Protein AF-A0AAV3XIT9-F1 (afdb_monomer_lite)

Structure (mmCIF, N/CA/C/O backbone):
data_AF-A0AAV3XIT9-F1
#
_entry.id   AF-A0AAV3XIT9-F1
#
loop_
_atom_site.group_PDB
_atom_site.id
_atom_site.type_symbol
_atom_site.label_atom_id
_atom_site.label_alt_id
_atom_site.label_comp_id
_atom_site.label_asym_id
_atom_site.label_entity_id
_atom_site.label_seq_id
_atom_site.pdbx_PDB_ins_code
_atom_site.Cartn_x
_atom_site.Cartn_y
_atom_site.Cartn_z
_atom_site.occupancy
_atom_site.B_iso_or_equiv
_atom_site.auth_seq_id
_atom_site.auth_comp_id
_atom_site.auth_asym_id
_atom_site.auth_atom_id
_atom_site.pdbx_PDB_model_num
ATOM 1 N N . MET A 1 1 ? -22.375 -16.637 12.571 1.00 64.44 1 MET A N 1
ATOM 2 C CA . MET A 1 1 ? -21.992 -15.581 13.530 1.00 64.44 1 MET A CA 1
ATOM 3 C C . MET A 1 1 ? -21.053 -16.222 14.527 1.00 64.44 1 MET A C 1
ATOM 5 O O . MET A 1 1 ? -21.384 -17.291 15.024 1.00 64.44 1 MET A O 1
ATOM 9 N N . ASN A 1 2 ? -19.886 -15.626 14.748 1.00 85.56 2 ASN A N 1
ATOM 10 C CA . ASN A 1 2 ? -18.915 -16.133 15.713 1.00 85.56 2 ASN A CA 1
ATOM 11 C C . ASN A 1 2 ? -19.031 -15.276 16.975 1.00 85.56 2 ASN A C 1
ATOM 13 O O . ASN A 1 2 ? -19.109 -14.054 16.865 1.00 85.56 2 ASN A O 1
ATOM 17 N N . THR A 1 3 ? -19.058 -15.905 18.148 1.00 88.81 3 THR A N 1
ATOM 18 C CA . THR A 1 3 ? -19.208 -15.210 19.434 1.00 88.81 3 THR A CA 1
ATOM 19 C C . THR A 1 3 ? -17.864 -15.164 20.150 1.00 88.81 3 THR A C 1
ATOM 21 O O . THR A 1 3 ? -17.211 -16.196 20.298 1.00 88.81 3 THR A O 1
ATOM 24 N N . ILE A 1 4 ? -17.466 -13.978 20.616 1.00 89.69 4 ILE A N 1
ATOM 25 C CA . ILE A 1 4 ? -16.294 -13.773 21.474 1.00 89.69 4 ILE A CA 1
ATOM 26 C C . ILE A 1 4 ? -16.800 -13.308 22.843 1.00 89.69 4 ILE A C 1
ATOM 28 O O . ILE A 1 4 ? -17.508 -12.309 22.929 1.00 89.69 4 ILE A O 1
ATOM 32 N N . THR A 1 5 ? -16.448 -14.022 23.914 1.00 93.00 5 THR A N 1
ATOM 33 C CA . THR A 1 5 ? -16.772 -13.629 25.296 1.00 93.00 5 THR A CA 1
ATOM 34 C C . THR A 1 5 ? -15.556 -12.972 25.935 1.00 93.00 5 THR A C 1
ATOM 36 O O . THR A 1 5 ? -14.473 -13.554 25.944 1.00 93.00 5 THR A O 1
ATOM 39 N N . ILE A 1 6 ? -15.736 -11.772 26.487 1.00 91.88 6 ILE A N 1
ATOM 40 C CA . ILE A 1 6 ? -14.685 -11.028 27.185 1.00 91.88 6 ILE A CA 1
ATOM 41 C C . ILE A 1 6 ? -15.113 -10.735 28.621 1.00 91.88 6 ILE A C 1
ATOM 43 O O . ILE A 1 6 ? -16.250 -10.340 28.873 1.00 91.88 6 ILE A O 1
ATOM 47 N N . THR A 1 7 ? -14.189 -10.903 29.563 1.00 95.38 7 THR A N 1
ATOM 48 C CA . THR A 1 7 ? -14.396 -10.503 30.957 1.00 95.38 7 THR A CA 1
ATOM 49 C C . THR A 1 7 ? -13.778 -9.128 31.165 1.00 95.38 7 THR A C 1
ATOM 51 O O . THR A 1 7 ? -12.592 -8.926 30.905 1.00 95.38 7 THR A O 1
ATOM 54 N N . VAL A 1 8 ? -14.573 -8.179 31.650 1.00 94.38 8 VAL A N 1
ATOM 55 C CA . VAL A 1 8 ? -14.129 -6.825 32.001 1.00 94.38 8 VAL A CA 1
ATOM 56 C C . VAL A 1 8 ? -14.502 -6.528 33.449 1.00 94.38 8 VAL A C 1
ATOM 58 O O . VAL A 1 8 ? -15.435 -7.122 33.983 1.00 94.38 8 VAL A O 1
ATOM 61 N N . SER A 1 9 ? -13.771 -5.623 34.101 1.00 97.69 9 SER A N 1
ATOM 62 C CA . SER A 1 9 ? -14.157 -5.159 35.435 1.00 97.69 9 SER A CA 1
ATOM 63 C C . SER A 1 9 ? -15.465 -4.366 35.379 1.00 97.69 9 SER A C 1
ATOM 65 O O . SER A 1 9 ? -15.759 -3.720 34.370 1.00 97.69 9 SER A O 1
ATOM 67 N N . GLU A 1 10 ? -16.216 -4.357 36.482 1.00 96.56 10 GLU A N 1
ATOM 68 C CA . GLU A 1 10 ? -17.447 -3.563 36.606 1.00 96.56 10 GLU A CA 1
ATOM 69 C C . GLU A 1 10 ? -17.205 -2.079 36.294 1.00 96.56 10 GLU A C 1
ATOM 71 O O . GLU A 1 10 ? -17.969 -1.471 35.551 1.00 96.56 10 GLU A O 1
ATOM 76 N N . GLU A 1 11 ? -16.085 -1.516 36.760 1.00 97.62 11 GLU A N 1
ATOM 77 C CA . GLU A 1 11 ? -15.684 -0.134 36.462 1.00 97.62 11 GLU A CA 1
ATOM 78 C C . GLU A 1 11 ? -15.586 0.134 34.949 1.00 97.62 11 GLU A C 1
ATOM 80 O O . GLU A 1 11 ? -16.033 1.170 34.456 1.00 97.62 11 GLU A O 1
ATOM 85 N N . ARG A 1 12 ? -15.007 -0.804 34.189 1.00 96.00 12 ARG A N 1
ATOM 86 C CA . ARG A 1 12 ? -14.892 -0.678 32.731 1.00 96.00 12 ARG A CA 1
ATOM 87 C C . ARG A 1 12 ? -16.246 -0.852 32.055 1.00 96.00 12 ARG A C 1
ATOM 89 O O . ARG A 1 12 ? -16.522 -0.123 31.108 1.00 96.00 12 ARG A O 1
ATOM 96 N N . LEU A 1 13 ? -17.085 -1.771 32.540 1.00 96.31 13 LEU A N 1
ATOM 97 C CA . LEU A 1 13 ? -18.436 -1.972 32.012 1.00 96.31 13 LEU A CA 1
ATOM 98 C C . LEU A 1 13 ? -19.288 -0.705 32.166 1.00 96.31 13 LEU A C 1
ATOM 100 O O . LEU A 1 13 ? -19.907 -0.279 31.193 1.00 96.31 13 LEU A O 1
ATOM 104 N N . LEU A 1 14 ? -19.253 -0.068 33.340 1.00 97.00 14 LEU A N 1
ATOM 105 C CA . LEU A 1 14 ? -19.960 1.190 33.598 1.00 97.00 14 LEU A CA 1
ATOM 106 C C . LEU A 1 14 ? -19.476 2.306 32.667 1.00 97.00 14 LEU A C 1
ATOM 108 O O . LEU A 1 14 ? -20.286 2.940 31.996 1.00 97.00 14 LEU A O 1
ATOM 112 N N . LYS A 1 15 ? -18.154 2.484 32.537 1.00 96.38 15 LYS A N 1
ATOM 113 C CA . LYS A 1 15 ? -17.575 3.470 31.608 1.00 96.38 15 LYS A CA 1
ATOM 114 C C . LYS A 1 15 ? -18.016 3.232 30.162 1.00 96.38 15 LYS A C 1
ATOM 116 O O . LYS A 1 15 ? -18.330 4.186 29.455 1.00 96.38 15 LYS A O 1
ATOM 121 N N . LEU A 1 16 ? -18.055 1.979 29.707 1.00 95.75 16 LEU A N 1
ATOM 122 C CA . LEU A 1 16 ? -18.520 1.651 28.356 1.00 95.75 16 LEU A CA 1
ATOM 123 C C . LEU A 1 16 ? -20.012 1.968 28.175 1.00 95.75 16 LEU A C 1
ATOM 125 O O . LEU A 1 16 ? -20.388 2.534 27.152 1.00 95.75 16 LEU A O 1
ATOM 129 N N . GLN A 1 17 ? -20.854 1.667 29.167 1.00 96.19 17 GLN A N 1
ATOM 130 C CA . GLN A 1 17 ? -22.286 1.990 29.136 1.00 96.19 17 GLN A CA 1
ATOM 131 C C . GLN A 1 17 ? -22.543 3.505 29.123 1.00 96.19 17 GLN A C 1
ATOM 133 O O . GLN A 1 17 ? -23.385 3.978 28.356 1.00 96.19 17 GLN A O 1
ATOM 138 N N . GLU A 1 18 ? -21.797 4.277 29.917 1.00 97.44 18 GLU A N 1
ATOM 139 C CA . GLU A 1 18 ? -21.858 5.744 29.913 1.00 97.44 18 GLU A CA 1
ATOM 140 C C . GLU A 1 18 ? -21.473 6.318 28.546 1.00 97.44 18 GLU A C 1
ATOM 142 O O . GLU A 1 18 ? -22.163 7.191 28.017 1.00 97.44 18 GLU A O 1
ATOM 147 N N . VAL A 1 19 ? -20.394 5.807 27.941 1.00 97.06 19 VAL A N 1
ATOM 148 C CA . VAL A 1 19 ? -19.952 6.236 26.607 1.00 97.06 19 VAL A CA 1
ATOM 149 C C . VAL A 1 19 ? -20.992 5.884 25.546 1.00 97.06 19 VAL A C 1
ATOM 151 O O . VAL A 1 19 ? -21.323 6.753 24.741 1.00 97.06 19 VAL A O 1
ATOM 154 N N . ALA A 1 20 ? -21.536 4.663 25.569 1.00 97.06 20 ALA A N 1
ATOM 155 C CA . ALA A 1 20 ? -22.562 4.207 24.630 1.00 97.06 20 ALA A CA 1
ATOM 156 C C . ALA A 1 20 ? -23.817 5.090 24.709 1.00 97.06 20 ALA A C 1
ATOM 158 O O . ALA A 1 20 ? -24.298 5.590 23.693 1.00 97.06 20 ALA A O 1
ATOM 159 N N . THR A 1 21 ? -24.268 5.387 25.932 1.00 97.25 21 THR A N 1
ATOM 160 C CA . THR A 1 21 ? -25.402 6.288 26.188 1.00 97.25 21 THR A CA 1
ATOM 161 C C . THR A 1 21 ? -25.117 7.698 25.671 1.00 97.25 21 THR A C 1
ATOM 163 O O . THR A 1 21 ? -25.954 8.294 24.997 1.00 97.25 21 THR A O 1
ATOM 166 N N . ARG A 1 22 ? -23.917 8.233 25.937 1.00 97.62 22 ARG A N 1
ATOM 167 C CA . ARG A 1 22 ? -23.519 9.585 25.518 1.00 97.62 22 ARG A CA 1
ATOM 168 C C . ARG A 1 22 ? -23.518 9.763 24.001 1.00 97.62 22 ARG A C 1
ATOM 170 O O . ARG A 1 22 ? -23.829 10.854 23.535 1.00 97.62 22 ARG A O 1
ATOM 177 N N . ILE A 1 23 ? -23.150 8.728 23.247 1.00 95.94 23 ILE A N 1
ATOM 178 C CA . ILE A 1 23 ? -23.134 8.770 21.776 1.00 95.94 23 ILE A CA 1
ATOM 179 C C . ILE A 1 23 ? -24.385 8.136 21.141 1.00 95.94 23 ILE A C 1
ATOM 181 O O . ILE A 1 23 ? -24.454 8.040 19.920 1.00 95.94 23 ILE A O 1
ATOM 185 N N . ASN A 1 24 ? -25.382 7.767 21.956 1.00 97.38 24 ASN A N 1
ATOM 186 C CA . ASN A 1 24 ? -26.678 7.216 21.553 1.00 97.38 24 ASN A CA 1
ATOM 187 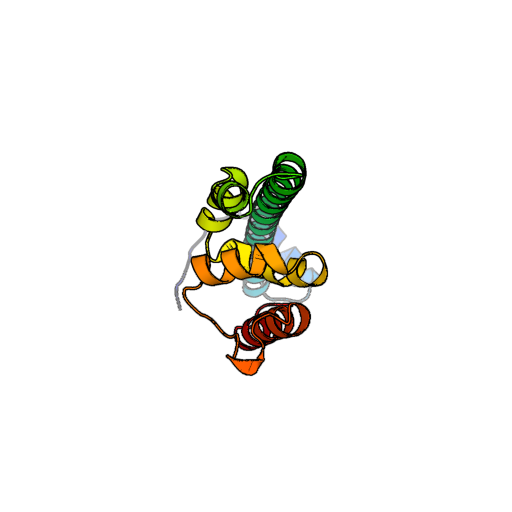C C . ASN A 1 24 ? -26.593 5.941 20.690 1.00 97.38 24 ASN A C 1
ATOM 189 O O . ASN A 1 24 ? -27.234 5.840 19.644 1.00 97.38 24 ASN A O 1
ATOM 193 N N . VAL A 1 25 ? -25.804 4.966 21.142 1.00 97.38 25 VAL A N 1
ATOM 194 C CA . VAL A 1 25 ? -25.662 3.639 20.515 1.00 97.38 25 VAL A CA 1
ATOM 195 C C . VAL A 1 25 ? -25.744 2.536 21.568 1.00 97.38 25 VAL A C 1
ATOM 197 O O . VAL A 1 25 ? -25.613 2.794 22.766 1.00 97.38 25 VAL A O 1
ATOM 200 N N . SER A 1 26 ? -25.949 1.293 21.141 1.00 97.38 26 SER A N 1
ATOM 201 C CA . SER A 1 26 ? -25.876 0.139 22.039 1.00 97.38 26 SER A CA 1
ATOM 202 C C . SER A 1 26 ? -24.438 -0.141 22.500 1.00 97.38 26 SER A C 1
ATOM 204 O O . SER A 1 26 ? -23.458 0.239 21.855 1.00 97.38 26 SER A O 1
ATOM 206 N N . LEU A 1 27 ? -24.294 -0.854 23.622 1.00 94.56 27 LEU A N 1
ATOM 207 C CA . LEU A 1 27 ? -22.982 -1.301 24.105 1.00 94.56 27 LEU A CA 1
ATOM 208 C C . LEU A 1 27 ? -22.268 -2.189 23.070 1.00 94.56 27 LEU A C 1
ATOM 210 O O . LEU A 1 27 ? -21.053 -2.102 22.915 1.00 94.56 27 LEU A O 1
ATOM 214 N N . GLU A 1 28 ? -23.025 -3.018 22.352 1.00 93.25 28 GLU A N 1
ATOM 215 C CA . GLU A 1 28 ? -22.518 -3.905 21.303 1.00 93.25 28 GLU A CA 1
ATOM 216 C C . GLU A 1 28 ? -21.958 -3.104 20.123 1.00 93.25 28 GLU A C 1
ATOM 218 O O . GLU A 1 28 ? -20.823 -3.337 19.710 1.00 93.25 28 GLU A O 1
ATOM 223 N N . GLU A 1 29 ? -22.700 -2.108 19.632 1.00 95.19 29 GLU A N 1
ATOM 224 C CA . GLU A 1 29 ? -22.239 -1.214 18.562 1.00 95.19 29 GLU A CA 1
ATOM 225 C C . GLU A 1 29 ? -21.000 -0.420 18.980 1.00 95.19 29 GLU A C 1
ATOM 227 O O . GLU A 1 29 ? -20.069 -0.292 18.188 1.00 95.19 29 GLU A O 1
ATOM 232 N N . LEU A 1 30 ? -20.940 0.066 20.226 1.00 95.56 30 LEU A N 1
ATOM 233 C CA . LEU A 1 30 ? -19.746 0.737 20.746 1.00 95.56 30 LEU A CA 1
ATOM 234 C C . LEU A 1 30 ? -18.513 -0.172 20.699 1.00 95.56 30 LEU A C 1
ATOM 236 O O . LEU A 1 30 ? -17.440 0.259 20.274 1.00 95.56 30 LEU A O 1
ATOM 240 N N . VAL A 1 31 ? -18.659 -1.425 21.135 1.00 94.06 31 VAL A N 1
ATOM 241 C CA . VAL A 1 31 ? -17.559 -2.397 21.126 1.00 94.06 31 VAL A CA 1
ATOM 242 C C . VAL A 1 31 ? -17.134 -2.724 19.695 1.00 94.06 31 VAL A C 1
ATOM 244 O O . VAL A 1 31 ? -15.935 -2.749 19.421 1.00 94.06 31 VAL A O 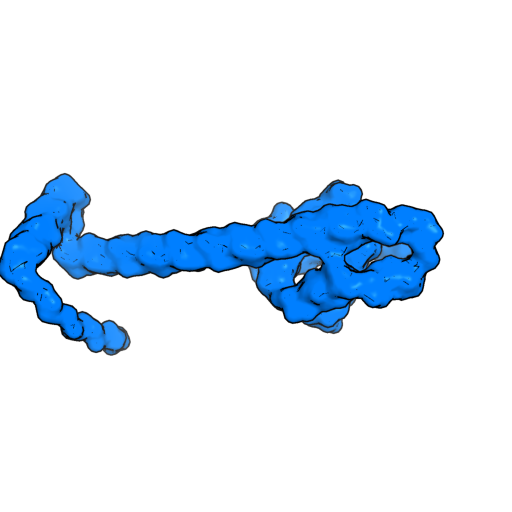1
ATOM 247 N N . LEU A 1 32 ? -18.085 -2.917 18.776 1.00 93.81 32 LEU A N 1
ATOM 248 C CA . LEU A 1 32 ? -17.788 -3.157 17.362 1.00 93.81 32 LEU A CA 1
ATOM 249 C C . LEU A 1 32 ? -17.044 -1.977 16.728 1.00 93.81 32 LEU A C 1
ATOM 251 O O . LEU A 1 32 ? -16.010 -2.188 16.104 1.00 93.81 32 LEU A O 1
ATOM 255 N N . MET A 1 33 ? -17.485 -0.741 16.977 1.00 94.31 33 MET A N 1
ATOM 256 C CA . MET A 1 33 ? -16.795 0.461 16.498 1.00 94.31 33 MET A CA 1
ATOM 257 C C . MET A 1 33 ? -15.351 0.546 17.006 1.00 94.31 33 MET A C 1
ATOM 259 O O . MET A 1 33 ? -14.450 0.886 16.242 1.00 94.31 33 MET A O 1
ATOM 263 N N . GLY A 1 34 ? -15.108 0.204 18.275 1.00 92.38 34 GLY A N 1
ATOM 264 C CA . GLY A 1 34 ? -13.754 0.162 18.830 1.00 92.38 34 GLY A CA 1
ATOM 265 C C . GLY A 1 34 ? -12.873 -0.914 18.185 1.00 92.38 34 GLY A C 1
ATOM 266 O O . GLY A 1 34 ? -11.691 -0.677 17.937 1.00 92.38 34 GLY A O 1
ATOM 267 N N . ILE A 1 35 ? -13.436 -2.086 17.879 1.00 93.44 35 ILE A N 1
ATOM 268 C CA . ILE A 1 35 ? -12.724 -3.155 17.161 1.00 93.44 35 ILE A CA 1
ATOM 269 C C . ILE A 1 35 ? -12.379 -2.704 15.739 1.00 93.44 35 ILE A C 1
ATOM 271 O O . ILE A 1 35 ? -11.225 -2.830 15.329 1.00 93.44 35 ILE A O 1
ATOM 275 N N . ASP A 1 36 ? -13.346 -2.143 15.013 1.00 93.06 36 ASP A N 1
ATOM 276 C CA . ASP A 1 36 ? -13.141 -1.638 13.656 1.00 93.06 36 ASP A CA 1
ATOM 277 C C . ASP A 1 36 ? -12.068 -0.547 13.632 1.00 93.06 36 ASP A C 1
ATOM 279 O O . ASP A 1 36 ? -11.173 -0.574 12.788 1.00 93.06 36 ASP A O 1
ATOM 283 N N . GLU A 1 37 ? -12.087 0.373 14.598 1.00 93.44 37 GLU A N 1
ATOM 284 C CA . GLU A 1 37 ? -11.063 1.406 14.734 1.00 93.44 37 GLU A CA 1
ATOM 285 C C . GLU A 1 37 ? -9.666 0.806 14.954 1.00 93.44 37 GLU A C 1
ATOM 287 O O . GLU A 1 37 ? -8.702 1.234 14.315 1.00 93.44 37 GLU A O 1
ATOM 292 N N . LEU A 1 38 ? -9.534 -0.197 15.827 1.00 92.12 38 LEU A N 1
ATOM 293 C CA . LEU A 1 38 ? -8.252 -0.865 16.073 1.00 92.12 38 LEU A CA 1
ATOM 294 C C . LEU A 1 38 ? -7.732 -1.578 14.820 1.00 92.12 38 LEU A C 1
ATOM 296 O O . LEU A 1 38 ? -6.546 -1.462 14.503 1.00 92.12 38 LEU A O 1
ATOM 300 N N . ILE A 1 39 ? -8.610 -2.263 14.083 1.00 89.56 39 ILE A N 1
ATOM 301 C CA . ILE A 1 39 ? -8.260 -2.920 12.818 1.00 89.56 39 ILE A CA 1
ATOM 302 C C . ILE A 1 39 ? -7.802 -1.880 11.790 1.00 89.56 39 ILE A C 1
ATOM 304 O O . ILE A 1 39 ? -6.753 -2.048 11.170 1.00 89.56 39 ILE A O 1
ATOM 308 N N . GLN A 1 40 ? -8.547 -0.782 11.631 1.00 87.38 40 GLN A N 1
ATOM 309 C CA . GLN A 1 40 ? -8.204 0.285 10.687 1.00 87.38 40 GLN A CA 1
ATOM 310 C C . GLN A 1 40 ? -6.870 0.950 11.030 1.00 87.38 40 GLN A C 1
ATOM 312 O O . GLN A 1 40 ? -6.044 1.156 10.144 1.00 87.38 40 GLN A O 1
ATOM 317 N N . ARG A 1 41 ? -6.621 1.240 12.312 1.00 89.25 41 ARG A N 1
ATOM 318 C CA . ARG A 1 41 ? -5.345 1.808 12.771 1.00 89.25 41 ARG A CA 1
ATOM 319 C C . ARG A 1 41 ? -4.172 0.880 12.471 1.00 89.25 41 ARG A C 1
ATOM 321 O O . ARG A 1 41 ? -3.148 1.349 11.981 1.00 89.25 41 ARG A O 1
ATOM 328 N N . GLN A 1 42 ? -4.318 -0.418 12.739 1.00 87.25 42 GLN A N 1
ATOM 329 C CA . GLN A 1 42 ? -3.263 -1.390 12.461 1.00 87.25 42 GLN A CA 1
ATOM 330 C C . GLN A 1 42 ? -2.993 -1.514 10.956 1.00 87.25 42 GLN A C 1
ATOM 332 O O . GLN A 1 42 ? -1.832 -1.530 10.554 1.00 87.25 42 GLN A O 1
ATOM 337 N N . ASN A 1 43 ? -4.039 -1.560 10.127 1.00 84.38 43 ASN A N 1
ATOM 338 C CA . ASN A 1 43 ? -3.891 -1.609 8.672 1.00 84.38 43 ASN A CA 1
ATOM 339 C C . ASN A 1 43 ? -3.203 -0.350 8.136 1.00 84.38 43 ASN A C 1
ATOM 341 O O . ASN A 1 43 ? -2.243 -0.464 7.387 1.00 84.38 43 ASN A O 1
ATOM 345 N N . ALA A 1 44 ? -3.619 0.838 8.584 1.00 82.19 44 ALA A N 1
ATOM 346 C CA . ALA A 1 44 ? -3.000 2.095 8.171 1.00 82.19 44 ALA A CA 1
ATOM 347 C C . ALA A 1 44 ? -1.516 2.179 8.569 1.00 82.19 44 ALA A C 1
ATOM 349 O O . ALA A 1 44 ? -0.702 2.678 7.796 1.00 82.19 44 ALA A O 1
ATOM 350 N N . ALA A 1 45 ? -1.147 1.671 9.751 1.00 81.81 45 ALA A N 1
ATOM 351 C CA . ALA A 1 45 ? 0.250 1.607 10.178 1.00 81.81 45 ALA A CA 1
ATOM 352 C C . ALA A 1 45 ? 1.080 0.670 9.284 1.00 81.81 45 ALA A C 1
ATOM 354 O O . ALA A 1 45 ? 2.174 1.038 8.863 1.00 81.81 45 ALA A O 1
ATOM 355 N N . VAL A 1 46 ? 0.543 -0.509 8.952 1.00 80.25 46 VAL A N 1
ATOM 356 C CA . VAL A 1 46 ? 1.195 -1.468 8.044 1.00 80.25 46 VAL A CA 1
ATOM 357 C C . VAL A 1 46 ? 1.325 -0.890 6.633 1.00 80.25 46 VAL A C 1
ATOM 359 O O . VAL A 1 46 ? 2.390 -0.992 6.029 1.00 80.25 46 VAL A O 1
ATOM 362 N N . ASP A 1 47 ? 0.278 -0.248 6.116 1.00 87.88 47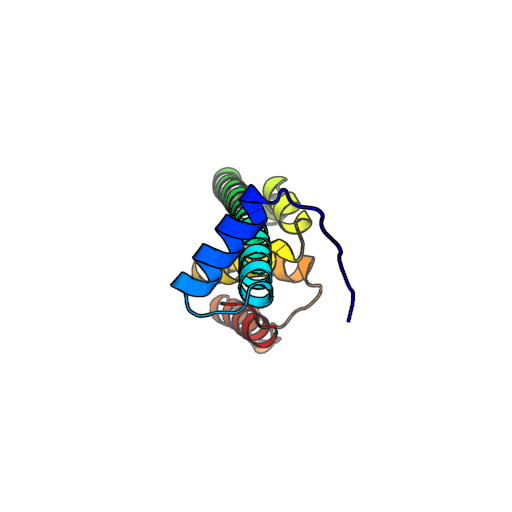 ASP A N 1
ATOM 363 C CA . ASP A 1 47 ? 0.298 0.400 4.802 1.00 87.88 47 ASP A CA 1
ATOM 364 C C . ASP A 1 47 ? 1.326 1.542 4.758 1.00 87.88 47 ASP A C 1
ATOM 366 O O . ASP A 1 47 ? 2.036 1.686 3.762 1.00 87.88 47 ASP A O 1
ATOM 370 N N . SER A 1 48 ? 1.460 2.310 5.847 1.00 88.88 48 SER A N 1
ATOM 371 C CA . SER A 1 48 ? 2.496 3.341 5.987 1.00 88.88 48 SER A CA 1
ATOM 372 C C . SER A 1 48 ? 3.898 2.739 5.976 1.00 88.88 48 SER A C 1
ATOM 374 O O . SER A 1 48 ? 4.745 3.215 5.236 1.00 88.88 48 SER A O 1
ATOM 376 N N . GLU A 1 49 ? 4.147 1.666 6.731 1.00 92.56 49 GLU A N 1
ATOM 377 C CA . GLU A 1 49 ? 5.459 1.006 6.765 1.00 92.56 49 GLU A CA 1
ATOM 378 C C . GLU A 1 49 ? 5.849 0.443 5.388 1.00 92.56 49 GLU A C 1
ATOM 380 O O . GLU A 1 49 ? 6.993 0.572 4.943 1.00 92.56 49 GLU A O 1
ATOM 385 N N . ILE A 1 50 ? 4.884 -0.146 4.674 1.00 94.50 50 ILE A N 1
ATOM 386 C CA . ILE A 1 50 ? 5.072 -0.623 3.299 1.00 94.50 50 ILE A CA 1
ATOM 387 C C . ILE A 1 50 ? 5.401 0.547 2.369 1.00 94.50 50 ILE A C 1
ATOM 389 O O . ILE A 1 50 ? 6.316 0.428 1.551 1.00 94.50 50 ILE A O 1
ATOM 393 N N . ALA A 1 51 ? 4.678 1.663 2.488 1.00 94.62 51 ALA A N 1
ATOM 394 C CA . ALA A 1 51 ? 4.918 2.857 1.688 1.00 94.62 51 ALA A CA 1
ATOM 395 C C . ALA A 1 51 ? 6.297 3.465 1.971 1.00 94.62 51 ALA A C 1
ATOM 397 O O . ALA A 1 51 ? 7.045 3.727 1.031 1.00 94.62 51 ALA A O 1
ATOM 398 N N . ASP A 1 52 ? 6.672 3.612 3.239 1.00 95.50 52 ASP A N 1
ATOM 399 C CA . ASP A 1 52 ? 7.967 4.154 3.650 1.00 95.50 52 ASP A CA 1
ATOM 400 C C . ASP A 1 52 ? 9.114 3.283 3.132 1.00 95.50 52 ASP A C 1
ATOM 402 O O . ASP A 1 52 ? 10.079 3.794 2.553 1.00 95.50 52 ASP A O 1
ATOM 406 N N . LYS A 1 53 ? 8.988 1.953 3.247 1.00 97.00 53 LYS A N 1
ATOM 407 C CA . LYS A 1 53 ? 9.968 1.018 2.683 1.00 97.00 53 LYS A CA 1
ATOM 408 C C . LYS A 1 53 ? 10.045 1.145 1.160 1.00 97.00 53 LYS A C 1
ATOM 410 O O . LYS A 1 53 ? 11.146 1.217 0.616 1.00 97.00 53 LYS A O 1
ATOM 415 N N . PHE A 1 54 ? 8.903 1.198 0.476 1.00 96.62 54 PHE A N 1
ATOM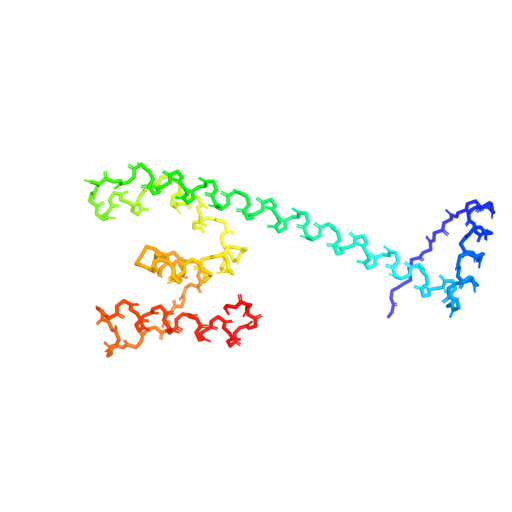 416 C CA . PHE A 1 54 ? 8.847 1.352 -0.977 1.00 96.62 54 PHE A CA 1
ATOM 417 C C . PHE A 1 54 ? 9.539 2.638 -1.441 1.00 96.62 54 PHE A C 1
ATOM 419 O O . PHE A 1 54 ? 10.432 2.564 -2.281 1.00 96.62 54 PHE A O 1
ATOM 426 N N . TYR A 1 55 ? 9.184 3.799 -0.882 1.00 95.38 55 TYR A N 1
ATOM 427 C CA . TYR A 1 55 ? 9.766 5.079 -1.295 1.00 95.38 55 TYR A CA 1
ATOM 428 C C . TYR A 1 55 ? 11.249 5.188 -0.936 1.00 95.38 55 TYR A C 1
ATOM 430 O O . TYR A 1 55 ? 12.018 5.747 -1.716 1.00 95.38 55 TYR A O 1
ATOM 438 N N . THR A 1 56 ? 11.677 4.594 0.182 1.00 96.88 56 THR A N 1
ATOM 439 C CA . THR A 1 56 ? 13.103 4.491 0.529 1.00 96.88 56 THR A CA 1
ATOM 440 C C . THR A 1 56 ? 13.874 3.721 -0.543 1.00 96.88 56 THR A C 1
ATOM 442 O O . THR A 1 56 ? 14.877 4.211 -1.060 1.00 96.88 56 THR A O 1
ATOM 445 N N . LEU A 1 57 ? 13.382 2.539 -0.928 1.00 96.56 57 LEU A N 1
ATOM 446 C CA . LEU A 1 57 ? 14.012 1.708 -1.956 1.00 96.56 57 LEU A CA 1
ATOM 447 C C . LEU A 1 57 ? 13.951 2.362 -3.341 1.00 96.56 57 LEU A C 1
ATOM 449 O O . LEU A 1 57 ? 14.916 2.279 -4.095 1.00 96.56 57 LEU A O 1
ATOM 453 N N . ALA A 1 58 ? 12.839 3.017 -3.677 1.00 93.88 58 ALA A N 1
ATOM 454 C CA . ALA A 1 58 ? 12.660 3.702 -4.952 1.00 93.88 58 ALA A CA 1
ATOM 455 C C . ALA A 1 58 ? 13.628 4.883 -5.086 1.00 93.88 58 ALA A C 1
ATOM 457 O O . ALA A 1 58 ? 14.305 5.001 -6.105 1.00 93.88 58 ALA A O 1
ATOM 458 N N . SER A 1 59 ? 13.755 5.699 -4.035 1.00 93.06 59 SER A N 1
ATOM 459 C CA . SER A 1 59 ? 14.709 6.808 -3.993 1.00 93.06 59 SER A CA 1
ATOM 460 C C . SER A 1 59 ? 16.154 6.318 -4.042 1.00 93.06 59 SER A C 1
ATOM 462 O O . SER A 1 59 ? 16.964 6.902 -4.761 1.00 93.06 59 SER A O 1
ATOM 464 N N . GLN A 1 60 ? 16.481 5.243 -3.315 1.00 94.75 60 GLN A N 1
ATOM 465 C CA . GLN A 1 60 ? 17.804 4.627 -3.380 1.00 94.75 60 GLN A CA 1
ATOM 466 C C . GLN A 1 60 ? 18.109 4.169 -4.809 1.00 94.75 60 GLN A C 1
ATOM 468 O O . GLN A 1 60 ? 19.130 4.551 -5.376 1.00 94.75 60 GLN A O 1
ATOM 473 N N . TRP A 1 61 ? 17.195 3.397 -5.400 1.00 95.06 61 TRP A N 1
ATOM 474 C CA . TRP A 1 61 ? 17.320 2.894 -6.760 1.00 95.06 61 TRP A CA 1
ATOM 475 C C . TRP A 1 61 ? 17.543 4.033 -7.757 1.00 95.06 61 TRP A C 1
ATOM 477 O O . TRP A 1 61 ? 18.508 3.981 -8.506 1.00 95.06 61 TRP A O 1
ATOM 487 N N . GLU A 1 62 ? 16.719 5.084 -7.729 1.00 90.75 62 GLU A N 1
ATOM 488 C CA . GLU A 1 62 ? 16.827 6.216 -8.659 1.00 90.75 62 GLU A CA 1
ATOM 489 C C . GLU A 1 62 ? 18.189 6.922 -8.561 1.00 90.75 62 GLU A C 1
ATOM 491 O O . GLU A 1 62 ? 18.776 7.257 -9.589 1.00 90.75 62 GLU A O 1
ATOM 496 N N . SER A 1 63 ? 18.728 7.076 -7.346 1.00 91.75 63 SER A N 1
ATOM 497 C CA . SER A 1 63 ? 20.042 7.696 -7.125 1.00 91.75 63 SER A CA 1
ATOM 498 C C . SER A 1 63 ? 21.231 6.815 -7.525 1.00 91.75 63 SER A C 1
ATOM 500 O O . SER A 1 63 ? 22.268 7.329 -7.937 1.00 91.75 63 SER A O 1
ATOM 502 N N . GLU A 1 64 ? 21.098 5.491 -7.408 1.00 92.88 64 GLU A N 1
ATOM 503 C CA . GLU A 1 64 ? 22.202 4.546 -7.616 1.00 92.88 64 GLU A CA 1
ATOM 504 C C . GLU A 1 64 ? 22.279 4.047 -9.064 1.00 92.88 64 GLU A C 1
ATOM 506 O O . GLU A 1 64 ? 23.341 3.610 -9.504 1.00 92.88 64 GLU A O 1
ATOM 511 N N . VAL A 1 65 ? 21.187 4.129 -9.832 1.00 89.50 65 VAL A N 1
ATOM 512 C CA . VAL A 1 65 ? 21.133 3.625 -11.214 1.00 89.50 65 VAL A CA 1
ATOM 513 C C . VAL A 1 65 ? 21.422 4.668 -12.292 1.00 89.50 65 VAL A C 1
ATOM 515 O O . VAL A 1 65 ? 21.417 4.335 -13.483 1.00 89.50 65 VAL A O 1
ATOM 518 N N . GLU A 1 66 ? 21.697 5.918 -11.919 1.00 84.44 66 GLU A N 1
ATOM 519 C CA . GLU A 1 66 ? 22.046 6.965 -12.879 1.00 84.44 66 GLU A CA 1
ATOM 520 C C . GLU A 1 66 ? 23.289 6.563 -13.699 1.00 84.44 66 GLU A C 1
ATOM 522 O O . GLU A 1 66 ? 24.331 6.178 -13.170 1.00 84.44 66 GLU A O 1
ATOM 527 N N . GLY A 1 67 ? 23.173 6.596 -15.030 1.00 81.69 67 GLY A N 1
ATOM 528 C CA . GLY A 1 67 ? 24.255 6.201 -15.941 1.00 81.69 67 GLY A CA 1
ATOM 529 C C . GLY A 1 67 ? 24.486 4.688 -16.085 1.00 81.69 67 GLY A C 1
ATOM 530 O O . GLY A 1 67 ? 25.375 4.285 -16.837 1.00 81.69 67 GLY A O 1
ATOM 531 N N . MET A 1 68 ? 23.691 3.834 -15.429 1.00 88.75 68 MET A N 1
ATOM 532 C CA . MET A 1 68 ? 23.773 2.380 -15.599 1.00 88.75 68 MET A CA 1
ATOM 533 C C . MET A 1 68 ? 23.089 1.889 -16.884 1.00 88.75 68 MET A C 1
ATOM 535 O O . MET A 1 68 ? 22.220 2.538 -17.461 1.00 88.75 68 MET A O 1
ATOM 539 N N . SER A 1 69 ? 23.454 0.685 -17.331 1.00 88.88 69 SER A N 1
ATOM 540 C CA . SER A 1 69 ? 22.721 -0.009 -18.399 1.00 88.88 69 SER A CA 1
ATOM 541 C C . SER A 1 69 ? 21.365 -0.508 -17.895 1.00 88.88 69 SER A C 1
ATOM 543 O O . SER A 1 69 ? 21.265 -0.936 -16.746 1.00 88.88 69 SER A O 1
ATOM 545 N N . SER A 1 70 ? 20.339 -0.556 -18.752 1.00 83.50 70 SER A N 1
ATOM 546 C CA . SER A 1 70 ? 18.992 -1.003 -18.355 1.00 83.50 70 SER A CA 1
ATOM 547 C C . SER A 1 70 ? 18.977 -2.387 -17.692 1.00 83.50 70 SER A C 1
ATOM 549 O O . SER A 1 70 ? 18.242 -2.593 -16.733 1.00 83.50 70 SER A O 1
ATOM 551 N N . SER A 1 71 ? 19.816 -3.330 -18.139 1.00 86.06 71 SER A N 1
ATOM 552 C CA . SER A 1 71 ? 19.946 -4.648 -17.500 1.00 86.06 71 SER A CA 1
ATOM 553 C C . SER A 1 71 ? 20.460 -4.559 -16.064 1.00 86.06 71 SER A C 1
ATOM 555 O O . SER A 1 71 ? 19.930 -5.234 -15.185 1.00 86.06 71 SER A O 1
ATOM 557 N N . SER A 1 72 ? 21.455 -3.704 -15.816 1.00 88.62 72 SER A N 1
ATOM 558 C CA . SER A 1 72 ? 21.996 -3.475 -14.474 1.00 88.62 72 SER A CA 1
ATOM 559 C C . SER A 1 72 ? 20.972 -2.787 -13.573 1.00 88.62 72 SER A C 1
ATOM 561 O O . SER A 1 72 ? 20.846 -3.162 -12.412 1.00 88.62 72 SER A O 1
ATOM 563 N N . MET A 1 73 ? 20.181 -1.855 -14.119 1.00 90.50 73 MET A N 1
ATOM 564 C CA . MET A 1 73 ? 19.121 -1.174 -13.369 1.00 90.50 73 MET A CA 1
ATOM 565 C C . MET A 1 73 ? 18.075 -2.156 -12.829 1.00 90.50 73 MET A C 1
ATOM 567 O O . MET A 1 73 ? 17.665 -2.052 -11.676 1.00 90.50 73 MET A O 1
ATOM 571 N N . PHE A 1 74 ? 17.654 -3.130 -13.644 1.00 90.00 74 PHE A N 1
ATOM 572 C CA . PHE A 1 74 ? 16.687 -4.142 -13.213 1.00 90.00 74 PHE A CA 1
ATOM 573 C C . PHE A 1 74 ? 17.286 -5.148 -12.227 1.00 90.00 74 PHE A C 1
ATOM 575 O O . PHE A 1 74 ? 16.559 -5.669 -11.391 1.00 90.00 74 PHE A O 1
ATOM 582 N N . GLN A 1 75 ? 18.591 -5.420 -12.290 1.00 92.62 75 GLN A N 1
ATOM 583 C CA . GLN A 1 75 ? 19.288 -6.302 -11.343 1.00 92.62 75 GLN A CA 1
ATOM 584 C C . GLN A 1 75 ? 19.640 -5.620 -10.015 1.00 92.62 75 GLN A C 1
ATOM 586 O O . GLN A 1 75 ? 20.124 -6.283 -9.099 1.00 92.62 75 GLN A O 1
ATOM 591 N N . HIS A 1 76 ? 19.405 -4.313 -9.902 1.00 95.50 76 HIS A N 1
ATOM 592 C CA . HIS A 1 76 ? 19.729 -3.545 -8.713 1.00 95.50 76 HIS A CA 1
ATOM 593 C C . HIS A 1 76 ? 19.021 -4.109 -7.463 1.00 95.50 76 HIS A C 1
ATOM 595 O O . HIS A 1 76 ? 17.808 -4.345 -7.523 1.00 95.50 76 HIS A O 1
ATOM 601 N N . PRO A 1 77 ? 19.713 -4.276 -6.316 1.00 96.19 77 PRO A N 1
ATOM 602 C CA . PRO A 1 77 ? 19.125 -4.870 -5.113 1.00 96.19 77 PRO A CA 1
ATOM 603 C C . PRO A 1 77 ? 17.837 -4.180 -4.660 1.00 96.19 77 PRO A C 1
ATOM 605 O O . PRO A 1 77 ? 16.851 -4.853 -4.381 1.00 96.19 77 PRO A O 1
ATOM 608 N N . ALA A 1 78 ? 17.803 -2.843 -4.676 1.00 95.81 78 ALA A N 1
ATOM 609 C CA . ALA A 1 78 ? 16.605 -2.092 -4.296 1.00 95.81 78 ALA A CA 1
ATOM 610 C C . ALA A 1 78 ? 15.406 -2.347 -5.235 1.00 95.81 78 ALA A C 1
ATOM 612 O O . ALA A 1 78 ? 14.271 -2.433 -4.773 1.00 95.81 78 ALA A O 1
ATOM 613 N N . TYR A 1 79 ? 15.648 -2.548 -6.536 1.00 95.00 79 TYR A N 1
ATOM 614 C CA . TYR A 1 79 ? 14.588 -2.891 -7.491 1.00 95.00 79 TYR A CA 1
ATOM 615 C C . TYR A 1 79 ? 14.043 -4.296 -7.239 1.00 95.00 79 TYR A C 1
ATOM 617 O O . TYR A 1 79 ? 12.833 -4.511 -7.220 1.00 95.00 79 TYR A O 1
ATOM 625 N N . GLN A 1 80 ? 14.947 -5.255 -7.026 1.00 96.06 80 GLN A N 1
ATOM 626 C CA . GLN A 1 80 ? 14.587 -6.639 -6.726 1.00 96.06 80 GLN A CA 1
ATOM 627 C C . GLN A 1 80 ? 13.806 -6.739 -5.413 1.00 96.06 80 GLN A C 1
ATOM 629 O O . GLN A 1 80 ? 12.815 -7.463 -5.347 1.00 96.06 80 GLN A O 1
ATOM 634 N N . GLU A 1 81 ? 14.187 -5.955 -4.403 1.00 96.88 81 GLU A N 1
ATOM 635 C CA . GLU A 1 81 ? 13.462 -5.884 -3.137 1.00 96.88 81 GLU A CA 1
ATOM 636 C C . GLU A 1 81 ? 12.039 -5.339 -3.342 1.00 96.88 81 GLU A C 1
ATOM 638 O O . GLU A 1 81 ? 11.091 -5.962 -2.869 1.00 96.88 81 GLU A O 1
ATOM 643 N N . ILE A 1 82 ? 11.853 -4.260 -4.118 1.00 96.31 82 ILE A N 1
ATOM 644 C CA . ILE A 1 82 ? 10.515 -3.740 -4.468 1.00 96.31 82 ILE A CA 1
ATOM 645 C C . ILE A 1 82 ? 9.665 -4.817 -5.152 1.00 96.31 82 ILE A C 1
ATOM 647 O O . ILE A 1 82 ? 8.504 -5.004 -4.794 1.00 96.31 82 ILE A O 1
ATOM 651 N N . VAL A 1 83 ? 10.233 -5.560 -6.107 1.00 95.62 83 VAL A N 1
ATOM 652 C CA . VAL A 1 83 ? 9.526 -6.668 -6.773 1.00 95.62 83 VAL A CA 1
ATOM 653 C C . VAL A 1 83 ? 9.163 -7.770 -5.770 1.00 95.62 83 VAL A C 1
ATOM 655 O O . VAL A 1 83 ? 8.047 -8.287 -5.802 1.00 95.62 83 VAL A O 1
ATOM 658 N N . SER A 1 84 ? 10.061 -8.096 -4.836 1.00 96.00 84 SER A N 1
ATOM 659 C CA . SER A 1 84 ? 9.828 -9.118 -3.807 1.00 96.00 84 SER A CA 1
ATOM 660 C C . SER A 1 84 ? 8.729 -8.748 -2.799 1.00 96.00 84 SER A C 1
ATOM 662 O O . SER A 1 84 ? 8.105 -9.639 -2.223 1.00 96.00 84 SER A O 1
ATOM 664 N N . MET A 1 85 ? 8.438 -7.450 -2.617 1.00 95.38 85 MET A N 1
ATOM 665 C CA . MET A 1 85 ? 7.334 -6.979 -1.766 1.00 95.38 85 MET A CA 1
ATOM 666 C C . MET A 1 85 ? 5.948 -7.364 -2.320 1.00 95.38 85 MET A C 1
ATOM 668 O O . MET A 1 85 ? 4.967 -7.357 -1.568 1.00 95.38 85 MET A O 1
ATOM 672 N N . GLY A 1 86 ? 5.865 -7.738 -3.602 1.00 94.25 86 GLY A N 1
ATOM 673 C CA . GLY A 1 86 ? 4.690 -8.362 -4.207 1.00 94.25 86 GLY A CA 1
ATOM 674 C C . GLY A 1 86 ? 3.460 -7.453 -4.276 1.00 94.25 86 GLY A C 1
ATOM 675 O O . GLY A 1 86 ? 3.556 -6.246 -4.491 1.00 94.25 86 GLY A O 1
ATOM 676 N N . ASP A 1 87 ? 2.274 -8.036 -4.088 1.00 93.50 87 ASP A N 1
ATOM 677 C CA . ASP A 1 87 ? 0.991 -7.357 -4.332 1.00 93.50 87 ASP A CA 1
ATOM 678 C C . ASP A 1 87 ? 0.781 -6.079 -3.508 1.00 93.50 87 ASP A C 1
ATOM 680 O O . ASP A 1 87 ? 0.073 -5.161 -3.930 1.00 93.50 87 ASP A O 1
ATOM 684 N N . LYS A 1 88 ? 1.426 -6.000 -2.342 1.00 93.44 88 LYS A N 1
ATOM 685 C CA . LYS A 1 88 ? 1.313 -4.883 -1.400 1.00 93.44 88 LYS A CA 1
ATOM 686 C C . LYS A 1 88 ? 1.785 -3.552 -1.989 1.00 93.44 88 LYS A C 1
ATOM 688 O O . LYS A 1 88 ? 1.282 -2.507 -1.594 1.00 93.44 88 LYS A O 1
ATOM 693 N N . VAL A 1 89 ? 2.717 -3.579 -2.945 1.00 95.38 89 VAL A N 1
ATOM 694 C CA . VAL A 1 89 ? 3.261 -2.361 -3.569 1.00 95.38 89 VAL A CA 1
ATOM 695 C C . VAL A 1 89 ? 2.592 -1.999 -4.894 1.00 95.38 89 VAL A C 1
ATOM 697 O O . VAL A 1 89 ? 2.881 -0.938 -5.440 1.00 95.38 89 VAL A O 1
ATOM 700 N N . ILE A 1 90 ? 1.658 -2.811 -5.409 1.00 94.88 90 ILE A N 1
ATOM 701 C CA . ILE A 1 90 ? 0.937 -2.514 -6.661 1.00 94.88 90 ILE A CA 1
ATOM 702 C C . ILE A 1 90 ? 0.281 -1.118 -6.644 1.00 94.88 90 ILE A C 1
ATOM 704 O O . ILE A 1 90 ? 0.476 -0.382 -7.613 1.00 94.88 90 ILE A O 1
ATOM 708 N N . PRO A 1 91 ? -0.452 -0.693 -5.589 1.00 93.62 91 PRO A N 1
ATOM 709 C CA . PRO A 1 91 ? -1.063 0.640 -5.564 1.00 93.62 91 PRO A CA 1
ATOM 710 C C . PRO A 1 91 ? -0.030 1.776 -5.629 1.00 93.62 91 PRO A C 1
ATOM 712 O O . PRO A 1 91 ? -0.276 2.814 -6.247 1.00 93.62 91 PRO A O 1
ATOM 715 N N . LEU A 1 92 ? 1.138 1.565 -5.017 1.00 94.25 92 LEU A N 1
ATOM 716 C CA . LEU A 1 92 ? 2.238 2.528 -4.987 1.00 94.25 92 LEU A CA 1
ATOM 717 C C . LEU A 1 92 ? 2.899 2.628 -6.365 1.00 94.25 92 LEU A C 1
ATOM 719 O O . LEU A 1 92 ? 3.008 3.717 -6.918 1.00 94.25 92 LEU A O 1
ATOM 723 N N . LEU A 1 93 ? 3.212 1.486 -6.983 1.00 94.44 93 LEU A N 1
ATOM 724 C CA . LEU A 1 93 ? 3.739 1.413 -8.348 1.00 94.44 93 LEU A CA 1
ATOM 725 C C . LEU A 1 93 ? 2.800 2.073 -9.363 1.00 94.44 93 LEU A C 1
ATOM 727 O O . LEU A 1 93 ? 3.255 2.821 -10.225 1.00 94.44 93 LEU A O 1
ATOM 731 N N . LEU A 1 94 ? 1.490 1.825 -9.258 1.00 93.75 94 LEU A N 1
ATOM 732 C CA . LEU A 1 94 ? 0.488 2.457 -10.120 1.00 93.75 94 LEU A CA 1
ATOM 733 C C . LEU A 1 94 ? 0.452 3.980 -9.933 1.00 93.75 94 LEU A C 1
ATOM 735 O O . LEU A 1 94 ? 0.323 4.705 -10.918 1.00 93.75 94 LEU A O 1
ATOM 739 N N . SER A 1 95 ? 0.605 4.469 -8.700 1.00 91.25 95 SER A N 1
ATOM 740 C CA . SER A 1 95 ? 0.688 5.907 -8.413 1.00 91.25 95 SER A CA 1
ATOM 741 C C . SER A 1 95 ? 1.938 6.535 -9.042 1.00 91.25 95 SER A C 1
ATOM 743 O O . SER A 1 95 ? 1.852 7.600 -9.660 1.00 91.25 95 SER A O 1
ATOM 745 N N . GLU A 1 96 ? 3.068 5.829 -8.985 1.00 91.19 96 GLU A N 1
ATOM 746 C CA . GLU A 1 96 ? 4.352 6.263 -9.544 1.00 91.19 96 GLU A CA 1
ATOM 747 C C . GLU A 1 96 ? 4.399 6.278 -11.078 1.00 91.19 96 GLU A C 1
ATOM 749 O O . GLU A 1 96 ? 5.171 7.039 -11.670 1.00 91.19 96 GLU A O 1
ATOM 754 N N . LEU A 1 97 ? 3.526 5.526 -11.762 1.00 90.00 97 LEU A N 1
ATOM 755 C CA . LEU A 1 97 ? 3.418 5.581 -13.228 1.00 90.00 97 LEU A CA 1
ATOM 756 C C . LEU A 1 97 ? 3.094 6.984 -13.762 1.00 90.00 97 LEU A C 1
ATOM 758 O O . LEU A 1 97 ? 3.347 7.262 -14.936 1.00 90.00 97 LEU A O 1
ATOM 762 N N . LYS A 1 98 ? 2.535 7.869 -12.928 1.00 80.56 98 LYS A N 1
ATOM 763 C CA . LYS A 1 98 ? 2.268 9.266 -13.298 1.00 80.56 98 LYS A CA 1
ATOM 764 C C . LYS A 1 98 ? 3.550 10.083 -13.463 1.00 80.56 98 LYS A C 1
ATOM 766 O O . LYS A 1 98 ? 3.545 11.033 -14.242 1.00 80.56 98 LYS A O 1
ATOM 771 N N . GLN A 1 99 ? 4.612 9.716 -12.747 1.00 79.25 99 GLN A N 1
ATOM 772 C CA . GLN A 1 99 ? 5.884 10.437 -12.713 1.00 79.25 99 GLN A CA 1
ATOM 773 C C . GLN A 1 99 ? 6.931 9.731 -13.580 1.00 79.25 99 GLN A C 1
ATOM 775 O O . GLN A 1 99 ? 7.396 10.298 -14.566 1.00 79.25 99 GLN A O 1
ATOM 780 N N . ASN A 1 100 ? 7.218 8.459 -13.278 1.00 74.25 100 ASN A N 1
ATOM 781 C CA . ASN A 1 100 ? 8.313 7.689 -13.874 1.00 74.25 100 ASN A CA 1
ATOM 782 C C . ASN A 1 100 ? 7.838 6.316 -14.395 1.00 74.25 100 ASN A C 1
ATOM 784 O O . ASN A 1 100 ? 8.178 5.266 -13.849 1.00 74.25 100 ASN A O 1
ATOM 788 N N . PRO A 1 101 ? 7.050 6.276 -15.484 1.00 78.81 101 PRO A N 1
ATOM 789 C CA . PRO A 1 101 ? 6.379 5.053 -15.925 1.00 78.81 101 PRO A CA 1
ATOM 790 C C . PRO A 1 101 ? 7.316 3.933 -16.393 1.00 78.81 101 PRO A C 1
ATOM 792 O O . PRO A 1 101 ? 7.024 2.765 -16.173 1.00 78.81 101 PRO A O 1
ATOM 795 N N . LEU A 1 102 ? 8.435 4.245 -17.048 1.00 80.69 102 LEU A N 1
ATOM 796 C CA . LEU A 1 102 ? 9.239 3.243 -17.765 1.00 80.69 102 LEU A CA 1
ATOM 797 C C . LEU A 1 102 ? 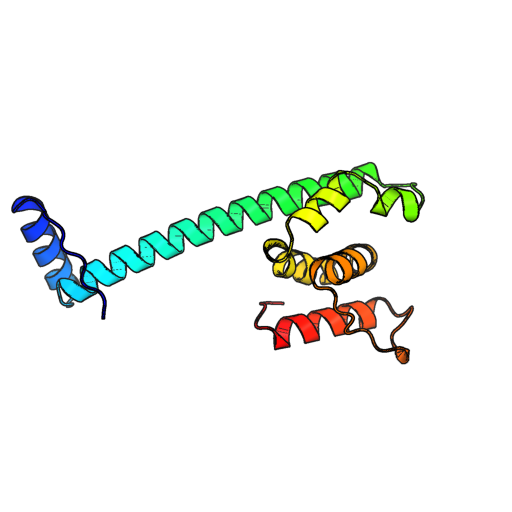9.724 2.078 -16.887 1.00 80.69 102 LEU A C 1
ATOM 799 O O . LEU A 1 102 ? 9.631 0.925 -17.308 1.00 80.69 102 LEU A O 1
ATOM 803 N N . TYR A 1 103 ? 10.204 2.362 -15.678 1.00 85.19 103 TYR A N 1
ATOM 804 C CA . TYR A 1 103 ? 10.828 1.359 -14.811 1.00 85.19 103 TYR A CA 1
ATOM 805 C C . TYR A 1 103 ? 9.806 0.541 -14.017 1.00 85.19 103 TYR A C 1
ATOM 807 O O . TYR A 1 103 ? 9.978 -0.668 -13.823 1.00 85.19 103 TYR A O 1
ATOM 815 N N . TRP A 1 104 ? 8.700 1.173 -13.627 1.00 92.62 104 TRP A N 1
ATOM 816 C CA . TRP A 1 104 ? 7.652 0.545 -12.824 1.00 92.62 104 TRP A CA 1
ATOM 817 C C . TRP A 1 104 ? 6.704 -0.338 -13.639 1.00 92.62 104 TRP A C 1
ATOM 819 O O . TRP A 1 104 ? 6.154 -1.295 -13.099 1.00 92.62 104 TRP A O 1
ATOM 829 N N . LEU A 1 105 ? 6.578 -0.113 -14.954 1.00 92.50 105 LEU A N 1
ATOM 830 C CA . LEU A 1 105 ? 5.830 -1.005 -15.854 1.00 92.50 105 LEU A CA 1
ATOM 831 C C . LEU A 1 105 ? 6.359 -2.448 -15.824 1.00 92.50 105 LEU A C 1
ATOM 833 O O . LEU A 1 105 ? 5.573 -3.395 -15.866 1.00 92.50 105 LEU A O 1
ATOM 837 N N . SER A 1 106 ? 7.683 -2.614 -15.746 1.00 91.19 106 SER A N 1
ATOM 838 C CA . SER A 1 106 ? 8.3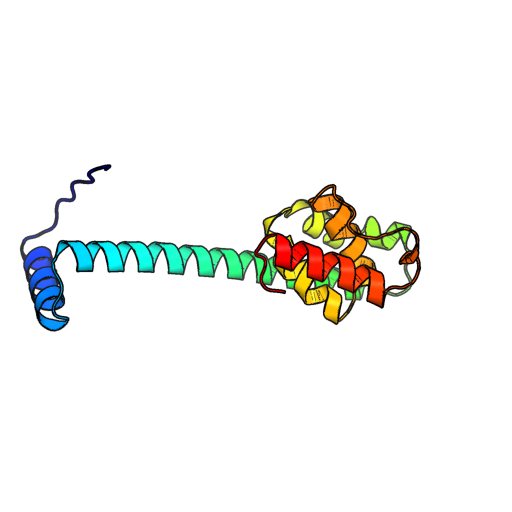14 -3.933 -15.642 1.00 91.19 106 SER A CA 1
ATOM 839 C C . SER A 1 106 ? 8.063 -4.563 -14.269 1.00 91.19 106 SER A C 1
ATOM 841 O O . SER A 1 106 ? 7.697 -5.733 -14.196 1.00 91.19 106 SER A O 1
ATOM 843 N N . ALA A 1 107 ? 8.158 -3.782 -13.187 1.00 94.06 107 ALA A N 1
ATOM 844 C CA . ALA A 1 107 ? 7.878 -4.262 -11.833 1.00 94.06 107 ALA A CA 1
ATOM 845 C C . ALA A 1 107 ? 6.430 -4.760 -11.704 1.00 94.06 107 ALA A C 1
ATOM 847 O O . ALA A 1 107 ? 6.192 -5.856 -11.203 1.00 94.06 107 ALA A O 1
ATOM 848 N N . LEU A 1 108 ? 5.466 -4.004 -12.242 1.00 94.69 108 LEU A N 1
ATOM 849 C CA . LEU A 1 108 ? 4.057 -4.398 -12.277 1.00 94.69 108 LEU A CA 1
ATOM 850 C C . LEU A 1 108 ? 3.843 -5.711 -13.036 1.00 94.69 108 LEU A C 1
ATOM 852 O O . LEU A 1 108 ? 3.097 -6.570 -12.568 1.00 94.69 108 LEU A O 1
ATOM 856 N N . ASN A 1 109 ? 4.512 -5.904 -14.176 1.00 93.88 109 ASN A N 1
ATOM 857 C CA . ASN A 1 109 ? 4.429 -7.157 -14.926 1.00 93.88 109 ASN A CA 1
ATOM 858 C C . ASN A 1 109 ? 5.010 -8.345 -14.142 1.00 93.88 109 ASN A C 1
ATOM 860 O O . ASN A 1 109 ? 4.388 -9.404 -14.118 1.00 93.88 109 ASN A O 1
ATOM 864 N N . LEU A 1 110 ? 6.158 -8.157 -13.481 1.00 93.81 110 LEU A N 1
ATOM 865 C CA . LEU A 1 110 ? 6.817 -9.195 -12.684 1.00 93.81 110 LEU A CA 1
ATOM 866 C C . LEU A 1 110 ? 5.985 -9.608 -11.465 1.00 93.81 110 LEU A C 1
ATOM 868 O O . LEU A 1 110 ? 5.857 -10.799 -11.199 1.00 93.81 110 LEU A O 1
ATOM 872 N N . ILE A 1 111 ? 5.399 -8.641 -10.755 1.00 95.44 111 ILE A N 1
ATOM 873 C CA . ILE A 1 111 ? 4.588 -8.896 -9.558 1.00 95.44 111 ILE A CA 1
ATOM 874 C C . ILE A 1 111 ? 3.263 -9.567 -9.929 1.00 95.44 111 ILE A C 1
ATOM 876 O O . ILE A 1 111 ? 2.881 -10.575 -9.346 1.00 95.44 111 ILE A O 1
ATOM 880 N N . THR A 1 112 ? 2.548 -9.012 -10.908 1.00 94.19 112 THR A N 1
ATOM 881 C CA . THR A 1 112 ? 1.167 -9.433 -11.196 1.00 94.19 112 THR A CA 1
ATOM 882 C C . THR A 1 112 ? 1.073 -10.610 -12.167 1.00 94.19 112 THR A C 1
ATOM 884 O O . THR A 1 112 ? 0.004 -11.206 -12.307 1.00 94.19 112 THR A O 1
ATOM 887 N N . GLY A 1 113 ? 2.144 -10.897 -12.915 1.00 93.88 113 GLY A N 1
ATOM 888 C CA . GLY A 1 113 ? 2.155 -11.888 -13.992 1.00 93.88 113 GLY A CA 1
ATOM 889 C C . GLY A 1 113 ? 1.263 -11.540 -15.192 1.00 93.88 113 GLY A C 1
ATOM 890 O O . GLY A 1 113 ? 1.121 -12.357 -16.102 1.00 93.88 113 GLY A O 1
ATOM 891 N N . VAL A 1 114 ? 0.649 -10.349 -15.229 1.00 93.50 114 VAL A N 1
ATOM 892 C CA . VAL A 1 114 ? -0.223 -9.915 -16.330 1.00 93.50 114 VAL A CA 1
ATOM 893 C C . VAL A 1 114 ? 0.431 -8.838 -17.185 1.00 93.50 114 VAL A C 1
ATOM 895 O O . VAL A 1 114 ? 1.320 -8.109 -16.748 1.00 93.50 114 VAL A O 1
ATOM 898 N N . ASN A 1 115 ? -0.038 -8.706 -18.425 1.00 92.88 115 ASN A N 1
ATOM 899 C CA . ASN A 1 115 ? 0.359 -7.619 -19.309 1.00 92.88 115 ASN A CA 1
ATOM 900 C C . ASN A 1 115 ? -0.877 -6.990 -19.979 1.00 92.88 115 ASN A C 1
ATOM 902 O O . ASN A 1 115 ? -1.371 -7.545 -20.962 1.00 92.88 115 ASN A O 1
ATOM 906 N N . PRO A 1 116 ? -1.389 -5.851 -19.471 1.00 93.19 116 PRO A N 1
ATOM 907 C CA . PRO A 1 116 ? -2.537 -5.163 -20.062 1.00 93.19 116 PRO A CA 1
ATOM 908 C C . PRO A 1 116 ? -2.179 -4.364 -21.329 1.00 93.19 116 PRO A C 1
ATOM 910 O O . PRO A 1 116 ? -3.069 -3.824 -21.984 1.00 93.19 116 PRO A O 1
ATOM 913 N N . ILE A 1 117 ? -0.892 -4.269 -21.688 1.00 93.25 117 ILE A N 1
ATOM 914 C CA . ILE A 1 117 ? -0.414 -3.450 -22.804 1.00 93.25 117 ILE A CA 1
ATOM 915 C C . ILE A 1 117 ? -0.704 -4.153 -24.133 1.00 93.25 117 ILE A C 1
ATOM 917 O O . ILE A 1 117 ? -0.152 -5.211 -24.450 1.00 93.25 117 ILE A O 1
ATOM 921 N N . GLN A 1 118 ? -1.513 -3.509 -24.969 1.00 92.88 118 GLN A N 1
ATOM 922 C CA . GLN A 1 118 ? -1.820 -3.983 -26.312 1.00 92.88 118 GLN A CA 1
ATOM 923 C C . GLN A 1 118 ? -0.609 -3.847 -27.253 1.00 92.88 118 GLN A C 1
ATOM 925 O O . GLN A 1 118 ? 0.198 -2.924 -27.104 1.00 92.88 118 GLN A O 1
ATOM 930 N N . PRO A 1 119 ? -0.488 -4.692 -28.297 1.00 92.62 119 PRO A N 1
ATOM 931 C CA . PRO A 1 119 ? 0.598 -4.587 -29.275 1.00 92.62 119 PRO A CA 1
ATOM 932 C C . PRO A 1 119 ? 0.744 -3.190 -29.902 1.00 92.62 119 PRO A C 1
ATOM 934 O O . PRO A 1 119 ? 1.861 -2.725 -30.104 1.00 92.62 119 PRO A O 1
ATOM 937 N N . SER A 1 120 ? -0.372 -2.493 -30.138 1.00 93.38 120 SER A N 1
ATOM 938 C CA . SER A 1 120 ? -0.434 -1.136 -30.708 1.00 93.38 120 SER A CA 1
ATOM 939 C C . SER A 1 120 ? 0.092 -0.027 -29.780 1.00 93.38 120 SER A C 1
ATOM 941 O O . SER A 1 120 ? 0.384 1.082 -30.247 1.00 93.38 120 SER A O 1
ATOM 943 N N . GLN A 1 121 ? 0.208 -0.311 -28.480 1.00 91.12 121 GLN A N 1
ATOM 944 C CA . GLN A 1 121 ? 0.661 0.615 -27.437 1.00 91.12 121 GLN A CA 1
ATOM 945 C C . GLN A 1 121 ? 2.160 0.471 -27.138 1.00 91.12 121 GLN A C 1
ATOM 947 O O . GLN A 1 121 ? 2.742 1.334 -26.482 1.00 91.12 121 GLN A O 1
ATOM 952 N N . ARG A 1 122 ? 2.811 -0.599 -27.613 1.00 88.44 122 ARG A N 1
ATOM 953 C CA . ARG A 1 122 ? 4.233 -0.862 -27.350 1.00 88.44 122 ARG A CA 1
ATOM 954 C C . ARG A 1 122 ? 5.111 0.285 -27.856 1.00 88.44 122 ARG A C 1
ATOM 956 O O . ARG A 1 122 ? 4.900 0.810 -28.946 1.00 88.44 122 ARG A O 1
ATOM 963 N N . GLY A 1 123 ? 6.076 0.691 -27.033 1.00 87.75 123 GLY A N 1
ATOM 964 C CA . GLY A 1 123 ? 6.951 1.841 -27.296 1.00 87.75 123 GLY A CA 1
ATOM 965 C C . GLY A 1 123 ? 6.309 3.205 -27.014 1.00 87.75 123 GLY A C 1
ATOM 966 O O . GLY A 1 123 ? 7.003 4.217 -27.015 1.00 87.75 123 GLY A O 1
ATOM 967 N N . LYS A 1 124 ? 5.003 3.262 -26.718 1.00 91.19 124 LYS A N 1
ATOM 968 C CA . LYS A 1 124 ? 4.293 4.499 -26.372 1.00 91.19 124 LYS A CA 1
ATOM 969 C C . LYS A 1 124 ? 4.103 4.560 -24.863 1.00 91.19 124 LYS A C 1
ATOM 971 O O . LYS A 1 124 ? 3.038 4.228 -24.350 1.00 91.19 124 LYS A O 1
ATOM 976 N N . VAL A 1 125 ? 5.134 5.023 -24.160 1.00 88.31 125 VAL A N 1
ATOM 977 C CA . VAL A 1 125 ? 5.225 5.025 -22.687 1.00 88.31 125 VAL A CA 1
ATOM 978 C C . VAL A 1 125 ? 3.948 5.526 -22.002 1.00 88.31 125 VAL A C 1
ATOM 980 O O . VAL A 1 125 ? 3.427 4.857 -21.116 1.00 88.31 125 VAL A O 1
ATOM 983 N N . LYS A 1 126 ? 3.382 6.652 -22.458 1.00 89.94 126 LYS A N 1
ATOM 984 C CA . LYS A 1 126 ? 2.135 7.202 -21.895 1.00 89.94 126 LYS A CA 1
ATOM 985 C C . LYS A 1 126 ? 0.935 6.260 -22.057 1.00 89.94 126 LYS A C 1
ATOM 987 O O . LYS A 1 126 ? 0.132 6.133 -21.143 1.00 89.94 126 LYS A O 1
ATOM 992 N N . GLN A 1 127 ? 0.813 5.588 -23.203 1.00 93.88 127 GLN A N 1
ATOM 993 C CA . GLN A 1 127 ? -0.278 4.636 -23.452 1.00 93.88 127 GLN A CA 1
ATOM 994 C C . GLN A 1 127 ? -0.077 3.335 -22.671 1.00 93.88 127 GLN A C 1
ATOM 996 O O . GLN A 1 127 ? -1.043 2.755 -22.190 1.00 93.88 127 GLN A O 1
ATOM 1001 N N . MET A 1 128 ? 1.175 2.904 -22.506 1.00 93.94 128 MET A N 1
ATOM 1002 C CA . MET A 1 128 ? 1.526 1.753 -21.673 1.00 93.94 128 MET A CA 1
ATOM 1003 C C . MET A 1 128 ? 1.174 2.010 -20.203 1.00 93.94 128 MET A C 1
ATOM 1005 O O . MET A 1 128 ? 0.541 1.166 -19.576 1.00 93.94 128 MET A O 1
ATOM 1009 N N . ALA A 1 129 ? 1.522 3.190 -19.679 1.00 93.44 129 ALA A N 1
ATOM 1010 C CA . ALA A 1 129 ? 1.135 3.622 -18.337 1.00 93.44 129 ALA A CA 1
ATOM 1011 C C . ALA A 1 129 ? -0.390 3.658 -18.179 1.00 93.44 129 ALA A C 1
ATOM 1013 O O . ALA A 1 129 ? -0.926 3.097 -17.229 1.00 93.44 129 ALA A O 1
ATOM 1014 N N . GLN A 1 130 ? -1.098 4.233 -19.155 1.00 93.75 130 GLN A N 1
ATOM 1015 C CA . GLN A 1 130 ? -2.557 4.296 -19.143 1.00 93.75 130 GLN A CA 1
ATOM 1016 C C . GLN A 1 130 ? -3.212 2.906 -19.095 1.00 93.75 130 GLN A C 1
ATOM 1018 O O . GLN A 1 130 ? -4.148 2.710 -18.325 1.00 93.75 130 GLN A O 1
ATOM 1023 N N . ALA A 1 131 ? -2.698 1.930 -19.851 1.00 95.19 131 ALA A N 1
ATOM 1024 C CA . ALA A 1 131 ? -3.210 0.558 -19.824 1.00 95.19 131 ALA A CA 1
ATOM 1025 C C . ALA A 1 131 ? -3.096 -0.080 -18.425 1.00 95.19 131 ALA A C 1
ATOM 1027 O O . ALA A 1 131 ? -4.005 -0.781 -17.980 1.00 95.19 131 ALA A O 1
ATOM 1028 N N . TRP A 1 132 ? -2.007 0.198 -17.704 1.00 95.50 132 TRP A N 1
ATOM 1029 C CA . TRP A 1 132 ? -1.836 -0.253 -16.321 1.00 95.50 132 TRP A CA 1
ATOM 1030 C C . TRP A 1 132 ? -2.731 0.484 -15.329 1.00 95.50 132 TRP A C 1
ATOM 1032 O O . TRP A 1 132 ? -3.299 -0.157 -14.448 1.00 95.50 132 TRP A O 1
ATOM 1042 N N . LEU A 1 133 ? -2.911 1.798 -15.482 1.00 94.25 133 LEU A N 1
ATOM 1043 C CA . LEU A 1 133 ? -3.837 2.570 -14.648 1.00 94.25 133 LEU A CA 1
ATOM 1044 C C . LEU A 1 133 ? -5.283 2.081 -14.829 1.00 94.25 133 LEU A C 1
ATOM 1046 O O . LEU A 1 133 ? -6.012 1.914 -13.855 1.00 94.25 133 LEU A O 1
ATOM 1050 N N . GLU A 1 134 ? -5.702 1.793 -16.063 1.00 95.12 134 GLU A N 1
ATOM 1051 C CA . GLU A 1 134 ? -7.024 1.225 -16.353 1.00 95.12 134 GLU A CA 1
ATOM 1052 C C . GLU A 1 134 ? -7.192 -0.173 -15.761 1.00 95.12 134 GLU A C 1
ATOM 1054 O O . GLU A 1 134 ? -8.205 -0.454 -15.117 1.00 95.12 134 GLU A O 1
ATOM 1059 N N . TRP A 1 135 ? -6.180 -1.031 -15.909 1.00 95.56 135 TRP A N 1
ATOM 1060 C CA . TRP A 1 135 ? -6.157 -2.334 -15.252 1.00 95.56 135 TRP A CA 1
ATOM 1061 C C . TRP A 1 135 ? -6.278 -2.204 -13.728 1.00 95.56 135 TRP A C 1
ATOM 1063 O O . TRP A 1 135 ? -7.078 -2.909 -13.111 1.00 95.56 135 TRP A O 1
ATOM 1073 N N . GLY A 1 136 ? -5.542 -1.261 -13.135 1.00 93.81 136 GLY A N 1
ATOM 1074 C CA . GLY A 1 136 ? -5.560 -1.000 -11.702 1.00 93.81 136 GLY A CA 1
ATOM 1075 C C . GLY A 1 136 ? -6.946 -0.587 -11.209 1.00 93.81 136 GLY A C 1
ATOM 1076 O O . GLY A 1 136 ? -7.473 -1.166 -10.258 1.00 93.81 136 GLY A O 1
ATOM 1077 N N . ARG A 1 137 ? -7.594 0.340 -11.924 1.00 93.75 137 ARG A N 1
ATOM 1078 C CA . ARG A 1 137 ? -8.963 0.784 -11.629 1.00 93.75 137 ARG A CA 1
ATOM 1079 C C . ARG A 1 137 ? -9.971 -0.363 -11.705 1.00 93.75 137 ARG A C 1
ATOM 1081 O O . ARG A 1 137 ? -10.805 -0.498 -10.816 1.00 93.75 137 ARG A O 1
ATOM 1088 N N . ASN A 1 138 ? -9.865 -1.221 -12.721 1.00 93.88 138 ASN A N 1
ATOM 1089 C CA . ASN A 1 138 ? -10.744 -2.385 -12.884 1.00 93.88 138 ASN A CA 1
ATOM 1090 C C . ASN A 1 138 ? -10.566 -3.430 -11.769 1.00 93.88 138 ASN A C 1
ATOM 1092 O O . ASN A 1 138 ? -11.488 -4.189 -11.483 1.00 93.88 138 ASN A O 1
ATOM 1096 N N . ARG A 1 139 ? -9.393 -3.466 -11.126 1.00 91.12 139 ARG A N 1
ATOM 1097 C CA . ARG A 1 139 ? -9.100 -4.314 -9.961 1.00 91.12 139 ARG A CA 1
ATOM 1098 C C . ARG A 1 139 ? -9.519 -3.692 -8.624 1.00 91.12 139 ARG A C 1
ATOM 1100 O O . ARG A 1 139 ? -9.382 -4.347 -7.598 1.00 91.12 139 ARG A O 1
ATOM 1107 N N . GLY A 1 140 ? -10.039 -2.463 -8.628 1.00 90.62 140 GLY A N 1
ATOM 1108 C CA . GLY A 1 140 ? -10.437 -1.743 -7.418 1.00 90.62 140 GLY A CA 1
ATOM 1109 C C . GLY A 1 140 ? -9.299 -0.980 -6.734 1.00 90.62 140 GLY A C 1
ATOM 1110 O O . GLY A 1 140 ? -9.497 -0.469 -5.633 1.00 90.62 140 GLY A O 1
ATOM 1111 N N . TYR A 1 141 ? -8.126 -0.862 -7.367 1.00 89.75 141 TYR A N 1
ATOM 1112 C CA . TYR A 1 141 ? -7.062 -0.005 -6.851 1.00 89.75 141 TYR A CA 1
ATOM 1113 C C . TYR A 1 141 ? -7.417 1.471 -7.040 1.00 89.75 141 TYR A C 1
ATOM 1115 O O . TYR A 1 141 ? -7.975 1.876 -8.065 1.00 89.75 141 TYR A O 1
ATOM 1123 N N . ARG A 1 142 ? -7.051 2.293 -6.053 1.00 78.88 142 ARG A N 1
ATOM 1124 C CA . ARG A 1 142 ? -7.074 3.751 -6.190 1.00 78.88 142 ARG A CA 1
ATOM 1125 C C . ARG A 1 142 ? -5.847 4.166 -7.003 1.00 78.88 142 ARG A C 1
ATOM 1127 O O . ARG A 1 142 ? -4.727 3.959 -6.550 1.00 78.88 142 ARG A O 1
ATOM 1134 N N . VAL A 1 143 ? -6.084 4.700 -8.201 1.00 76.25 143 VAL A N 1
ATOM 1135 C CA . VAL A 1 143 ? -5.072 5.099 -9.196 1.00 76.25 143 VAL A CA 1
ATOM 1136 C C . VAL A 1 143 ? -5.252 6.538 -9.632 1.00 76.25 143 VAL A C 1
ATOM 1138 O O . VAL A 1 143 ? -6.406 7.012 -9.707 1.00 76.25 143 VAL A O 1
#

Secondary structure (DSSP, 8-state):
---------HHHHHHHHHHHHHTT--HHHHHHHHHHHHHHHHHHHHHHHHHHHHHHHHHHHHHHSTT--HHHHHH-HHHHHHHHTGGGGHHHHHHHTTT-HHHHHHHHHHHH------GGGTT-HHHHHHHHHHHHHHTT---

Radius of gyration: 22.63 Å; chains: 1; bounding box: 51×27×67 Å

Foldseek 3Di:
DDDDDDDDDPVVVVVLCVVCVVVVHDSVVSVVVVVVVVVVVVVVVVLVVLLVLLVVLVVVLVVVCVPHDPVVSCVDPSNVVCLVVAPSCLLVLLVCLVPDQPSSLVSNCSRVVDQQADPVCPPVSVSSSVSSNVVCVVVVRDD

Sequence (143 aa):
MNTITITVSEERLLKLQEVATRINVSLEELVLMGIDELIQRQNAAVDSEIADKFYTLASQWESEVEGMSSSSMFQHPAYQEIVSMGDKVIPLLLSELKQNPLYWLSALNLITGVNPIQPSQRGKVKQMAQAWLEWGRNRGYRV

Organism: NCBI:txid2530354

pLDDT: mean 91.95, std 5.31, range [64.44, 97.69]